Protein AF-A0A7C1YM04-F1 (afdb_monomer_lite)

Sequence (59 aa):
EESVALARDLKRRGWRFVGPTTAYAFMQAMGLVNDHHPQCHIRSEVDRLRADLERPRPR

Radius of gyration: 13.79 Å; chains: 1; bounding box: 36×20×32 Å

pLDDT: mean 95.76, std 4.37, range [72.75, 98.44]

Foldseek 3Di:
DVLQVVLVVCVVVVDPPSHSVNSVVVCCVVVVDQPPDPPDPCSVVSVVVVVVDDDDDDD

Secondary structure (DSSP, 8-state):
-HHHHHHHHHHHTT--S--HHHHHHHHHHTTSS----TT-TTHHHHHHHHHS--PPPP-

Structure (mmCIF, N/CA/C/O backbone):
data_AF-A0A7C1YM04-F1
#
_entry.id   AF-A0A7C1YM04-F1
#
loop_
_atom_site.group_PDB
_atom_site.id
_atom_site.type_symbol
_atom_site.label_atom_id
_atom_site.label_alt_id
_atom_site.label_comp_id
_atom_site.label_asym_id
_atom_site.label_entity_id
_atom_site.label_seq_id
_atom_site.pdbx_PDB_ins_code
_atom_site.Cartn_x
_atom_site.Cartn_y
_atom_site.Cartn_z
_atom_site.occupancy
_atom_site.B_iso_or_equiv
_atom_site.auth_seq_id
_atom_site.auth_comp_id
_atom_site.auth_asym_id
_atom_site.auth_atom_id
_atom_site.pdbx_PDB_model_num
ATOM 1 N N . GLU A 1 1 ? -0.155 9.111 2.434 1.00 84.88 1 GLU A N 1
ATOM 2 C CA . GLU A 1 1 ? -1.419 9.705 2.957 1.00 84.88 1 GLU A CA 1
ATOM 3 C C . GLU A 1 1 ? -2.656 8.884 2.555 1.00 84.88 1 GLU A C 1
ATOM 5 O O . GLU A 1 1 ? -3.678 8.877 3.238 1.00 84.88 1 GLU A O 1
ATOM 10 N N . GLU A 1 2 ? -2.533 8.108 1.484 1.00 94.56 2 GLU A N 1
ATOM 11 C CA . GLU A 1 2 ? -3.540 7.273 0.839 1.00 94.56 2 GLU A CA 1
ATOM 12 C C . GLU A 1 2 ? -4.027 6.124 1.724 1.00 94.56 2 GLU A C 1
ATOM 14 O O . GLU A 1 2 ? -5.228 5.888 1.812 1.00 94.56 2 GLU A O 1
ATOM 19 N N . SER A 1 3 ? -3.130 5.444 2.445 1.00 97.31 3 SER A N 1
ATOM 20 C CA . SER A 1 3 ? -3.511 4.370 3.373 1.00 97.31 3 SER A CA 1
ATOM 21 C C . SER A 1 3 ? -4.324 4.882 4.563 1.00 97.31 3 SER A C 1
ATOM 23 O O . SER A 1 3 ? -5.241 4.203 5.023 1.00 97.31 3 SER A O 1
ATOM 25 N N . VAL A 1 4 ? -4.051 6.105 5.032 1.00 98.19 4 VAL A N 1
ATOM 26 C CA . VAL A 1 4 ? -4.855 6.777 6.065 1.00 98.19 4 VAL A CA 1
ATOM 27 C C . VAL A 1 4 ? -6.239 7.117 5.514 1.00 98.19 4 VAL A C 1
ATOM 29 O O . VAL A 1 4 ? -7.244 6.850 6.177 1.00 98.19 4 VAL A O 1
ATOM 32 N N . ALA A 1 5 ? -6.309 7.660 4.294 1.00 98.12 5 ALA A N 1
ATOM 33 C CA . ALA A 1 5 ? -7.574 7.963 3.631 1.00 98.12 5 ALA A CA 1
ATOM 34 C C . ALA A 1 5 ? -8.421 6.698 3.405 1.00 98.12 5 ALA A C 1
ATOM 36 O O . ALA A 1 5 ? -9.607 6.692 3.741 1.00 98.12 5 ALA A O 1
ATOM 37 N N . LEU A 1 6 ? -7.803 5.612 2.927 1.00 97.81 6 LEU A N 1
ATOM 38 C CA . LEU A 1 6 ? -8.438 4.308 2.736 1.00 97.81 6 LEU A CA 1
ATOM 39 C C . LEU A 1 6 ? -8.933 3.727 4.065 1.00 97.81 6 LEU A C 1
ATOM 41 O O . LEU A 1 6 ? -10.102 3.366 4.179 1.00 97.81 6 LEU A O 1
ATOM 45 N N . ALA A 1 7 ? -8.082 3.696 5.095 1.00 98.38 7 ALA A N 1
ATOM 46 C CA . ALA A 1 7 ? -8.458 3.238 6.430 1.00 98.38 7 ALA A CA 1
ATOM 47 C C . ALA A 1 7 ? -9.654 4.029 6.987 1.00 98.38 7 ALA A C 1
ATOM 49 O O . ALA A 1 7 ? -10.584 3.445 7.543 1.00 98.38 7 ALA A O 1
ATOM 50 N N . ARG A 1 8 ? -9.666 5.359 6.813 1.00 98.44 8 ARG A N 1
ATOM 51 C CA . ARG A 1 8 ? -10.790 6.213 7.222 1.00 98.44 8 ARG A CA 1
ATOM 52 C C . ARG A 1 8 ? -12.064 5.861 6.459 1.00 98.44 8 ARG A C 1
AT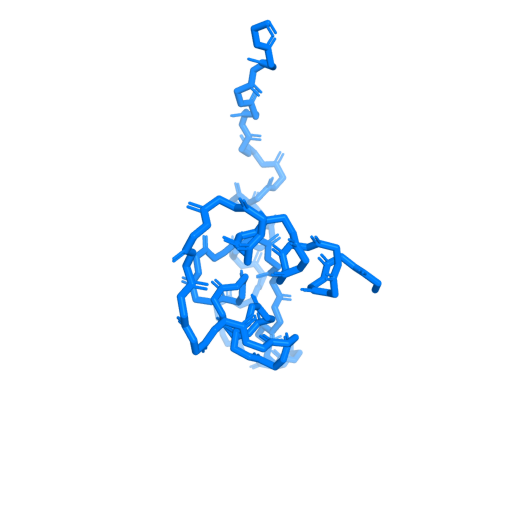OM 54 O O . ARG A 1 8 ? -13.123 5.765 7.075 1.00 98.44 8 ARG A O 1
ATOM 61 N N . ASP A 1 9 ? -11.981 5.677 5.144 1.00 98.12 9 ASP A N 1
ATOM 62 C CA . ASP A 1 9 ? -13.150 5.359 4.325 1.00 98.12 9 ASP A CA 1
ATOM 63 C C . ASP A 1 9 ? -13.745 3.990 4.671 1.00 98.12 9 ASP A C 1
ATOM 65 O O . ASP A 1 9 ? -14.947 3.883 4.908 1.00 98.12 9 ASP A O 1
ATOM 69 N N . LEU A 1 10 ? -12.902 2.966 4.813 1.00 98.12 10 LEU A N 1
ATOM 70 C CA . LEU A 1 10 ? -13.328 1.622 5.203 1.00 98.12 10 LEU A CA 1
ATOM 71 C C . LEU A 1 10 ? -13.983 1.613 6.591 1.00 98.12 10 LEU A C 1
ATOM 73 O O . LEU A 1 10 ? -15.044 1.012 6.763 1.00 98.12 10 LEU A O 1
ATOM 77 N N . LYS A 1 11 ? -13.424 2.346 7.566 1.00 98.12 11 LYS A N 1
ATOM 78 C CA . LYS A 1 11 ? -14.053 2.516 8.889 1.00 98.12 11 LYS A CA 1
ATOM 79 C C . LYS A 1 11 ? -15.430 3.172 8.791 1.00 98.12 11 LYS A C 1
ATOM 81 O O . LYS A 1 11 ? -16.364 2.695 9.429 1.00 98.12 11 LYS A O 1
ATOM 86 N N . ARG A 1 12 ? -15.589 4.222 7.971 1.00 98.38 12 ARG A N 1
ATOM 87 C CA . ARG A 1 12 ? -16.904 4.859 7.734 1.00 98.38 12 ARG A CA 1
ATOM 88 C C . ARG A 1 12 ? -17.918 3.892 7.122 1.00 98.38 12 ARG A C 1
ATOM 90 O O . ARG A 1 12 ? -19.100 4.000 7.415 1.00 98.38 12 ARG A O 1
ATOM 97 N N . ARG A 1 13 ? -17.457 2.927 6.323 1.00 98.25 13 ARG A N 1
ATOM 98 C CA . ARG A 1 13 ? -18.277 1.846 5.750 1.00 98.25 13 ARG A CA 1
ATOM 99 C C . ARG A 1 13 ? -18.525 0.677 6.716 1.00 98.25 13 ARG A C 1
ATOM 101 O O . ARG A 1 13 ? -19.080 -0.333 6.299 1.00 98.25 13 ARG A O 1
ATOM 108 N N . GLY A 1 14 ? -18.105 0.779 7.979 1.00 98.44 14 GLY A N 1
ATOM 109 C CA . GLY A 1 14 ? -18.363 -0.220 9.023 1.00 98.44 14 GLY A CA 1
ATOM 110 C C . GLY A 1 14 ? -17.290 -1.303 9.181 1.00 98.44 14 GLY A C 1
ATOM 111 O O . GLY A 1 14 ? -17.465 -2.214 9.991 1.00 98.44 14 GLY A O 1
ATOM 112 N N . TRP A 1 15 ? -16.171 -1.217 8.457 1.00 98.06 15 TRP A N 1
ATOM 113 C CA . TRP A 1 15 ? -15.086 -2.193 8.575 1.00 98.06 15 TRP A CA 1
ATOM 114 C C . TRP A 1 15 ? -14.324 -2.012 9.893 1.00 98.06 15 TRP A C 1
ATOM 116 O O . TRP A 1 15 ? -14.089 -0.893 10.357 1.00 98.06 15 TRP A O 1
ATOM 126 N N . ARG A 1 16 ? -13.897 -3.128 10.491 1.00 97.88 16 ARG A N 1
ATOM 127 C CA . ARG A 1 16 ? -13.128 -3.167 11.747 1.00 97.88 16 ARG A CA 1
ATOM 128 C C . ARG A 1 16 ? -11.705 -3.661 11.484 1.00 97.88 16 ARG A C 1
ATOM 130 O O . ARG A 1 16 ? -11.458 -4.308 10.477 1.00 97.88 16 ARG A O 1
ATOM 137 N N . PHE A 1 17 ? -10.773 -3.331 12.381 1.00 97.81 17 PHE A N 1
ATOM 138 C CA . PHE A 1 17 ? -9.350 -3.723 12.298 1.00 97.81 17 PHE A CA 1
ATOM 139 C C . PHE A 1 17 ? -8.589 -3.236 11.048 1.00 97.81 17 PHE A C 1
ATOM 141 O O . PHE A 1 17 ? -7.513 -3.726 10.730 1.00 97.81 17 PHE A O 1
ATOM 148 N N . VAL A 1 18 ? -9.101 -2.206 10.374 1.00 98.00 18 VAL A N 1
ATOM 149 C CA . VAL A 1 18 ? -8.495 -1.596 9.180 1.00 98.00 18 VAL A CA 1
ATOM 150 C C . VAL A 1 18 ? -7.736 -0.313 9.544 1.00 98.00 18 VAL A C 1
ATOM 152 O O . VAL A 1 18 ? -8.125 0.798 9.189 1.00 98.00 18 VAL A O 1
ATOM 155 N N . GLY A 1 19 ? -6.683 -0.442 10.356 1.00 98.06 19 GLY A N 1
ATOM 156 C CA . GLY A 1 19 ? -5.777 0.677 10.656 1.00 98.06 19 GLY A CA 1
ATOM 157 C C . GLY A 1 19 ? -4.937 1.090 9.434 1.00 98.06 19 GLY A C 1
ATOM 158 O O . GLY A 1 19 ? -4.865 0.323 8.475 1.00 98.06 19 GLY A O 1
ATOM 159 N N . PRO A 1 20 ? -4.267 2.262 9.446 1.00 98.12 20 PRO A N 1
ATOM 160 C CA . PRO A 1 20 ? -3.438 2.709 8.321 1.00 98.12 20 PRO A CA 1
ATOM 161 C C . PRO A 1 20 ? -2.363 1.701 7.894 1.00 98.12 20 PRO A C 1
ATOM 163 O O . PRO A 1 20 ? -2.171 1.495 6.701 1.00 98.12 20 PRO A O 1
ATOM 166 N N . THR A 1 21 ? -1.718 1.014 8.842 1.00 97.94 21 THR A N 1
ATOM 167 C CA . THR A 1 21 ? -0.734 -0.041 8.542 1.00 97.94 21 THR A CA 1
ATOM 168 C C . THR A 1 21 ? -1.373 -1.219 7.811 1.00 97.94 21 THR A C 1
ATOM 170 O O . THR A 1 21 ? -0.867 -1.649 6.781 1.00 97.94 21 THR A O 1
ATOM 173 N N . THR A 1 22 ? -2.522 -1.702 8.291 1.00 98.19 22 THR A N 1
ATOM 174 C CA . THR A 1 22 ? -3.281 -2.777 7.633 1.00 98.19 22 THR A CA 1
ATOM 175 C C . THR A 1 22 ? -3.741 -2.359 6.239 1.00 98.19 22 THR A C 1
ATOM 177 O O . THR A 1 22 ? -3.642 -3.139 5.299 1.00 98.19 22 THR A O 1
ATOM 180 N N . ALA A 1 23 ? -4.205 -1.117 6.085 1.00 98.25 23 ALA A N 1
ATOM 181 C CA . ALA A 1 23 ? -4.609 -0.571 4.795 1.00 98.25 23 ALA A CA 1
ATOM 182 C C . ALA A 1 23 ? -3.423 -0.466 3.822 1.00 98.25 23 ALA A C 1
ATOM 184 O O . ALA A 1 23 ? -3.576 -0.790 2.649 1.00 98.25 23 ALA A O 1
ATOM 185 N N . TYR A 1 24 ? -2.238 -0.074 4.296 1.00 98.19 24 TYR A N 1
ATOM 186 C CA . TYR A 1 24 ? -1.033 -0.040 3.468 1.00 98.19 24 TYR A CA 1
ATOM 187 C C . TYR A 1 24 ? -0.580 -1.443 3.049 1.00 98.19 24 TYR A C 1
ATOM 189 O O . TYR A 1 24 ? -0.353 -1.684 1.868 1.00 98.19 24 TYR A O 1
ATOM 197 N N . ALA A 1 25 ? -0.543 -2.395 3.984 1.00 98.19 25 ALA A N 1
ATOM 198 C CA . ALA A 1 25 ? -0.230 -3.791 3.679 1.00 98.19 25 ALA A CA 1
ATOM 199 C C . ALA A 1 25 ? -1.222 -4.389 2.664 1.00 98.19 25 ALA A C 1
ATOM 201 O O . ALA A 1 25 ? -0.823 -5.082 1.732 1.00 98.19 25 ALA A O 1
ATOM 202 N N . PHE A 1 26 ? -2.512 -4.062 2.789 1.00 98.00 26 PHE A N 1
ATOM 203 C CA . PHE A 1 26 ? -3.524 -4.424 1.798 1.00 98.00 26 PHE A CA 1
ATOM 204 C C . PHE A 1 26 ? -3.230 -3.806 0.423 1.00 98.00 26 PHE A C 1
ATOM 206 O O . PHE A 1 26 ? -3.303 -4.501 -0.587 1.00 98.00 26 PHE A O 1
ATOM 213 N N . MET A 1 27 ? -2.852 -2.525 0.366 1.00 97.31 27 MET A N 1
ATOM 214 C CA . MET A 1 27 ? -2.468 -1.874 -0.890 1.00 97.31 27 MET A CA 1
ATOM 215 C C . MET A 1 27 ? -1.261 -2.551 -1.550 1.00 97.31 27 MET A C 1
ATOM 217 O O . MET A 1 27 ? -1.244 -2.673 -2.773 1.00 97.31 27 MET A O 1
ATOM 221 N N . GLN A 1 28 ? -0.281 -3.009 -0.767 1.00 97.06 28 GLN A N 1
ATOM 222 C CA . GLN A 1 28 ? 0.858 -3.776 -1.277 1.00 97.06 28 GLN A CA 1
ATOM 223 C C . GLN A 1 28 ? 0.408 -5.139 -1.823 1.00 97.06 28 GLN A C 1
ATOM 225 O O . GLN A 1 28 ? 0.696 -5.466 -2.971 1.00 97.06 28 GLN A O 1
ATOM 230 N N . ALA A 1 29 ? -0.359 -5.905 -1.042 1.00 97.06 29 ALA A N 1
ATOM 231 C CA . ALA A 1 29 ? -0.804 -7.251 -1.411 1.00 97.06 29 ALA A CA 1
ATOM 232 C C . ALA A 1 29 ? -1.709 -7.279 -2.655 1.00 97.06 29 ALA A C 1
ATO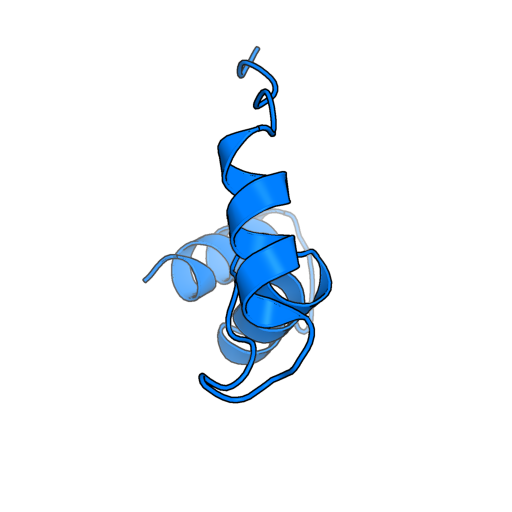M 234 O O . ALA A 1 29 ? -1.623 -8.195 -3.467 1.00 97.06 29 ALA A O 1
ATOM 235 N N . MET A 1 30 ? -2.558 -6.263 -2.819 1.00 95.25 30 MET A N 1
ATOM 236 C CA . MET A 1 30 ? -3.458 -6.141 -3.970 1.00 95.25 30 MET A CA 1
ATOM 237 C C . MET A 1 30 ? -2.799 -5.496 -5.194 1.00 95.25 30 MET A C 1
ATOM 239 O O . MET A 1 30 ? -3.473 -5.268 -6.197 1.00 95.25 30 MET A O 1
ATOM 243 N N . GLY A 1 31 ? -1.512 -5.142 -5.114 1.00 93.69 31 GLY A N 1
ATOM 244 C CA . GLY A 1 31 ? -0.813 -4.468 -6.201 1.00 93.69 31 GLY A CA 1
ATOM 245 C C . GLY A 1 31 ? -1.362 -3.070 -6.487 1.00 93.69 31 GLY A C 1
ATOM 246 O O . GLY A 1 31 ? -1.297 -2.603 -7.617 1.00 93.69 31 GLY A O 1
ATOM 247 N N . LEU A 1 32 ? -1.913 -2.364 -5.495 1.00 93.44 32 LEU A N 1
ATOM 248 C CA . LEU A 1 32 ? -2.230 -0.936 -5.631 1.00 93.44 32 LEU A CA 1
ATOM 249 C C . LEU A 1 32 ? -0.937 -0.103 -5.616 1.00 93.44 32 LEU A C 1
ATOM 251 O O . LEU A 1 32 ? -0.821 0.879 -6.355 1.00 93.44 32 LEU A O 1
ATOM 255 N N . VAL A 1 33 ? 0.071 -0.567 -4.875 1.00 94.81 33 VAL A N 1
ATOM 256 C CA . VAL A 1 33 ? 1.450 -0.052 -4.880 1.00 94.81 33 VAL A CA 1
ATOM 257 C C . VAL A 1 33 ? 2.429 -1.159 -5.281 1.00 94.81 33 VAL A C 1
ATOM 259 O O . VAL A 1 33 ? 2.161 -2.332 -5.034 1.00 94.81 33 VAL A O 1
ATOM 262 N N . ASN A 1 34 ? 3.550 -0.792 -5.908 1.00 97.00 34 ASN A N 1
ATOM 263 C CA . ASN A 1 34 ? 4.644 -1.720 -6.207 1.00 97.00 34 ASN A CA 1
ATOM 264 C C . ASN A 1 34 ? 5.838 -1.428 -5.293 1.00 97.00 34 ASN A C 1
ATOM 266 O O . ASN A 1 34 ? 6.766 -0.711 -5.663 1.00 97.00 34 ASN A O 1
ATOM 270 N N . ASP A 1 35 ? 5.789 -2.007 -4.099 1.00 96.75 35 ASP A N 1
ATOM 271 C CA . ASP A 1 35 ? 6.808 -1.841 -3.058 1.00 96.75 35 ASP A CA 1
ATOM 272 C C . ASP A 1 35 ? 7.775 -3.025 -2.978 1.00 96.75 35 ASP A C 1
ATOM 274 O O . ASP A 1 35 ? 8.440 -3.243 -1.962 1.00 96.75 35 ASP A O 1
ATOM 278 N N . HIS A 1 36 ? 7.878 -3.818 -4.046 1.00 97.75 36 HIS A N 1
ATOM 279 C CA . HIS A 1 36 ? 8.938 -4.810 -4.122 1.00 97.75 36 HIS A CA 1
ATOM 280 C C . HIS A 1 36 ? 10.303 -4.138 -3.913 1.00 97.75 36 HIS A C 1
ATOM 282 O O . HIS A 1 36 ? 10.569 -3.051 -4.435 1.00 97.75 36 HIS A O 1
ATOM 288 N N . HIS A 1 37 ? 11.181 -4.805 -3.154 1.00 97.50 37 HIS A N 1
ATOM 289 C CA . HIS A 1 37 ? 12.542 -4.326 -2.916 1.00 97.50 37 HIS A CA 1
ATOM 290 C C . HIS A 1 37 ? 13.230 -3.985 -4.250 1.00 97.50 37 HIS A C 1
ATOM 292 O O . HIS A 1 37 ? 13.012 -4.707 -5.226 1.00 97.50 37 HIS A O 1
ATOM 298 N N . PRO A 1 38 ? 14.101 -2.960 -4.329 1.00 96.38 38 PRO A N 1
ATOM 299 C CA . PRO A 1 38 ? 14.695 -2.552 -5.599 1.00 96.38 38 PRO A CA 1
ATOM 300 C C . PRO A 1 38 ? 15.425 -3.643 -6.382 1.00 96.38 38 PRO A C 1
ATOM 302 O O . PRO A 1 38 ? 15.461 -3.587 -7.604 1.00 96.38 38 PRO A O 1
ATOM 305 N N . GLN A 1 39 ? 15.959 -4.641 -5.680 1.00 97.38 39 GLN A N 1
ATOM 306 C CA . GLN A 1 39 ? 16.654 -5.798 -6.258 1.00 97.38 39 GLN A CA 1
ATOM 307 C C . GLN A 1 39 ? 15.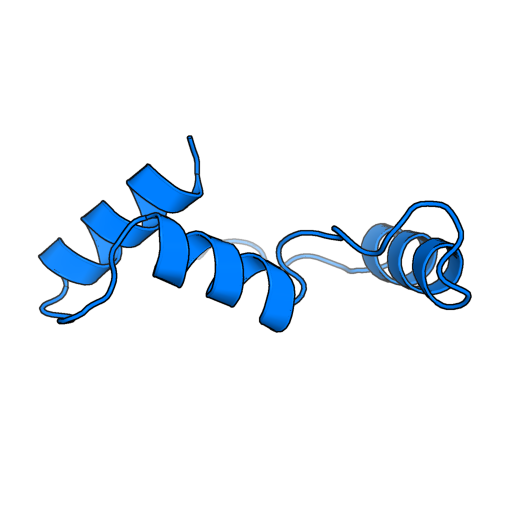769 -7.055 -6.366 1.00 97.38 39 GLN A C 1
ATOM 309 O O . GLN A 1 39 ? 16.265 -8.149 -6.617 1.00 97.38 39 GLN A O 1
ATOM 314 N N . CYS A 1 40 ? 14.463 -6.941 -6.126 1.00 98.12 40 CYS A N 1
ATOM 315 C CA . CYS A 1 40 ? 13.539 -8.059 -6.261 1.00 98.12 40 CYS A CA 1
ATOM 316 C C . CYS A 1 40 ? 13.365 -8.415 -7.743 1.00 98.12 40 CYS A C 1
ATOM 318 O O . CYS A 1 40 ? 13.033 -7.552 -8.553 1.00 98.12 40 CYS A O 1
ATOM 320 N N . HIS A 1 41 ? 13.537 -9.694 -8.080 1.00 97.94 41 HIS A N 1
ATOM 321 C CA . HIS A 1 41 ? 13.517 -10.194 -9.460 1.00 97.94 41 HIS A CA 1
ATOM 322 C C . HIS A 1 41 ? 12.217 -9.892 -10.226 1.00 97.94 41 HIS A C 1
ATOM 324 O O . HIS A 1 41 ? 12.241 -9.843 -11.450 1.00 97.94 41 HIS A O 1
ATOM 330 N N . ILE A 1 42 ? 11.095 -9.687 -9.526 1.00 97.44 42 ILE A N 1
ATOM 331 C CA . ILE A 1 42 ? 9.792 -9.421 -10.148 1.00 97.44 42 ILE A CA 1
ATOM 332 C C . ILE A 1 42 ? 9.480 -7.924 -10.288 1.00 97.44 42 ILE A C 1
ATOM 334 O O . ILE A 1 42 ? 8.544 -7.566 -10.994 1.00 97.44 42 ILE A O 1
ATOM 338 N N . ARG A 1 43 ? 10.238 -7.028 -9.634 1.00 97.81 43 ARG A N 1
ATOM 339 C CA . ARG A 1 43 ? 9.874 -5.602 -9.524 1.00 97.81 43 ARG A CA 1
ATOM 340 C C . ARG A 1 43 ? 9.702 -4.938 -10.891 1.00 97.81 43 ARG A C 1
ATOM 342 O O . ARG A 1 43 ? 8.686 -4.285 -11.112 1.00 97.81 43 ARG A O 1
ATOM 349 N N . SER A 1 44 ? 10.671 -5.137 -11.785 1.00 97.38 44 SER A N 1
ATOM 350 C CA . SER A 1 44 ? 10.672 -4.570 -13.139 1.00 97.38 44 SER A CA 1
ATOM 351 C C . SER A 1 44 ? 9.517 -5.091 -13.990 1.00 97.38 44 SER A C 1
ATOM 353 O O . SER A 1 44 ? 8.904 -4.331 -14.735 1.00 97.38 44 SER A O 1
ATOM 355 N N . GLU A 1 45 ? 9.191 -6.375 -13.854 1.00 97.19 45 GLU A N 1
ATOM 356 C CA . GLU A 1 45 ? 8.072 -6.982 -14.567 1.00 97.19 45 GLU A CA 1
ATOM 357 C C . GLU A 1 45 ? 6.730 -6.434 -14.067 1.00 97.19 45 GLU A C 1
ATOM 359 O O . GLU A 1 45 ? 5.870 -6.080 -14.871 1.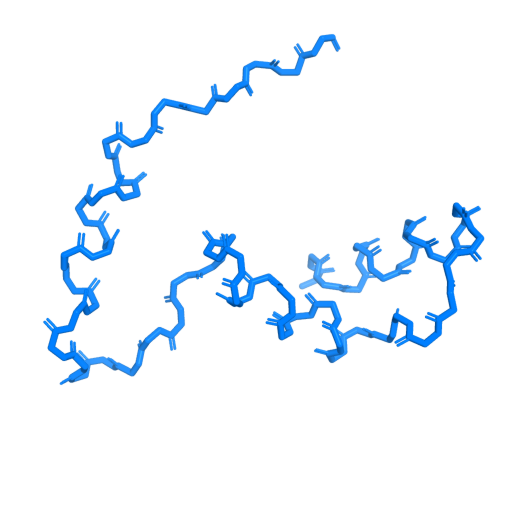00 97.19 45 GLU A O 1
ATOM 364 N N . VAL A 1 46 ? 6.565 -6.269 -12.749 1.00 96.75 46 VAL A N 1
ATOM 365 C CA . VAL A 1 46 ? 5.370 -5.628 -12.180 1.00 96.75 46 VAL A CA 1
ATOM 366 C C . VAL A 1 46 ? 5.240 -4.180 -12.654 1.00 96.75 46 VAL A C 1
ATOM 368 O O . VAL A 1 46 ? 4.135 -3.763 -12.994 1.00 96.75 46 VAL A O 1
ATOM 371 N N . ASP A 1 47 ? 6.330 -3.410 -12.715 1.00 96.19 47 ASP A N 1
ATOM 372 C CA . ASP A 1 47 ? 6.290 -2.030 -13.220 1.00 96.19 47 ASP A CA 1
ATOM 373 C C . ASP A 1 47 ? 5.801 -1.966 -14.672 1.00 96.19 47 ASP A C 1
ATOM 375 O O . ASP A 1 47 ? 4.945 -1.138 -14.992 1.00 96.19 47 ASP A O 1
ATOM 379 N N . ARG A 1 48 ? 6.270 -2.883 -15.527 1.00 96.50 48 ARG A N 1
ATOM 380 C CA . ARG A 1 48 ? 5.811 -3.007 -16.917 1.00 96.50 48 ARG A CA 1
ATOM 381 C C . ARG A 1 48 ? 4.319 -3.330 -16.992 1.00 96.50 48 ARG A C 1
ATOM 383 O O . ARG A 1 48 ? 3.562 -2.588 -17.610 1.00 96.50 48 ARG A O 1
ATOM 390 N N . LEU A 1 49 ? 3.876 -4.372 -16.288 1.00 95.31 49 LEU A N 1
ATOM 391 C CA . LEU A 1 49 ? 2.465 -4.776 -16.261 1.00 95.31 49 LEU A CA 1
ATOM 392 C C . LEU A 1 49 ? 1.544 -3.664 -15.737 1.00 95.31 49 LEU A C 1
ATOM 394 O O . LEU A 1 49 ? 0.418 -3.517 -16.203 1.00 95.31 49 LEU A O 1
ATOM 398 N N . ARG A 1 50 ? 2.009 -2.867 -14.769 1.00 94.06 50 ARG A N 1
ATOM 399 C CA . ARG A 1 50 ? 1.260 -1.719 -14.236 1.00 94.06 50 ARG A CA 1
ATOM 400 C C . ARG A 1 50 ? 1.161 -0.563 -15.222 1.00 94.06 50 ARG A C 1
ATOM 402 O O . ARG A 1 50 ? 0.154 0.141 -15.185 1.00 94.06 50 ARG A O 1
ATOM 409 N N . ALA A 1 51 ? 2.190 -0.335 -16.038 1.00 94.31 51 ALA A N 1
ATOM 410 C CA . ALA A 1 51 ? 2.168 0.687 -17.081 1.00 94.31 51 ALA A CA 1
ATOM 411 C C . ALA A 1 51 ? 1.161 0.331 -18.186 1.00 94.31 51 ALA A C 1
ATOM 413 O O . ALA A 1 51 ? 0.445 1.210 -18.661 1.00 94.31 51 ALA A O 1
ATOM 414 N N . ASP A 1 52 ? 1.055 -0.959 -18.507 1.00 95.31 52 ASP A N 1
ATOM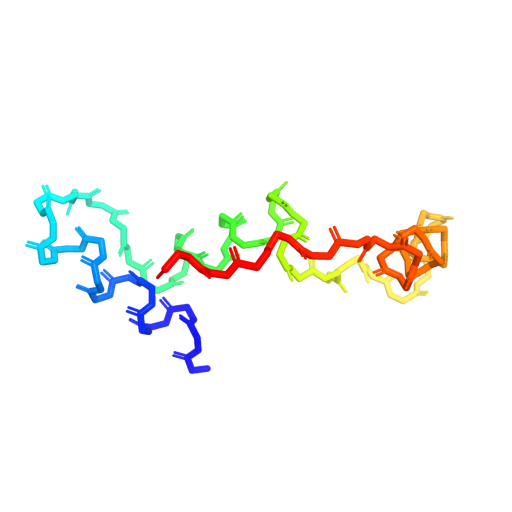 415 C CA . ASP A 1 52 ? 0.139 -1.486 -19.523 1.00 95.31 52 ASP A CA 1
ATOM 416 C C . ASP A 1 52 ? -1.303 -1.676 -19.000 1.00 95.31 52 ASP A C 1
ATOM 418 O O . ASP A 1 52 ? -2.222 -1.963 -19.768 1.00 95.31 52 ASP A O 1
ATOM 422 N N . LEU A 1 53 ? -1.531 -1.527 -17.688 1.00 92.25 53 LEU A N 1
ATOM 423 C CA . LEU A 1 53 ? -2.839 -1.742 -17.072 1.00 92.25 53 LEU A CA 1
ATOM 424 C C . LEU A 1 53 ? -3.820 -0.611 -17.411 1.00 92.25 53 LEU A C 1
ATOM 426 O O . LEU A 1 53 ? -3.761 0.490 -16.851 1.00 92.25 53 LEU A O 1
ATOM 430 N N . GLU A 1 54 ? -4.822 -0.927 -18.228 1.00 93.69 54 GLU A N 1
ATOM 431 C CA . GLU A 1 54 ? -5.976 -0.055 -18.435 1.00 93.69 54 GLU A CA 1
ATOM 432 C C . GLU A 1 54 ? -6.828 0.038 -17.162 1.00 93.69 54 GLU A C 1
ATOM 434 O O . GLU A 1 54 ? -7.434 -0.932 -16.699 1.00 93.69 54 GLU A O 1
ATOM 439 N N . ARG A 1 55 ? -6.888 1.235 -16.567 1.00 89.31 55 ARG A N 1
ATOM 440 C CA . ARG A 1 55 ? -7.658 1.450 -15.339 1.00 89.31 55 ARG A CA 1
ATOM 441 C C . ARG A 1 55 ? -9.157 1.540 -15.636 1.00 89.31 55 ARG A C 1
ATOM 443 O O . ARG A 1 55 ? -9.550 2.287 -16.536 1.00 89.31 55 ARG A O 1
ATOM 450 N N . PRO A 1 56 ? -10.013 0.881 -14.832 1.00 88.94 56 PRO A N 1
ATOM 451 C CA . PRO A 1 56 ? -11.451 1.071 -14.924 1.00 88.94 56 PRO A CA 1
ATOM 452 C C . PRO A 1 56 ? -11.797 2.547 -14.730 1.00 88.94 56 PRO A C 1
ATOM 454 O O . PRO A 1 56 ? -11.353 3.181 -13.768 1.00 88.94 56 PRO A O 1
ATOM 457 N N . ARG A 1 57 ? -12.604 3.097 -15.637 1.00 89.25 57 ARG A N 1
ATOM 458 C CA . ARG A 1 57 ? -13.129 4.451 -15.471 1.00 89.25 57 ARG A CA 1
ATOM 459 C C . ARG A 1 57 ? -14.144 4.451 -14.323 1.00 89.25 57 ARG A C 1
ATOM 461 O O . ARG A 1 57 ? -14.979 3.541 -14.27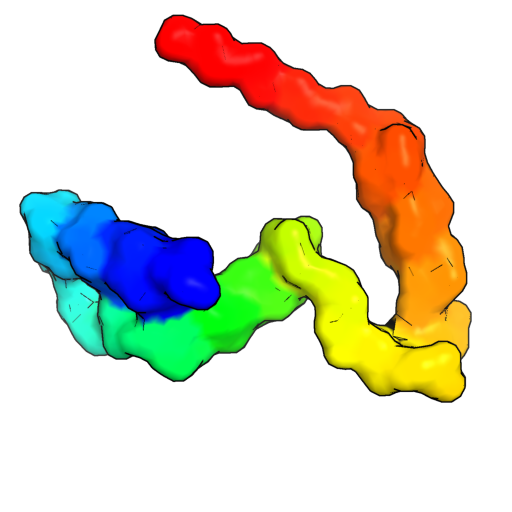6 1.00 89.25 57 ARG A O 1
ATOM 468 N N . PRO A 1 58 ? -14.079 5.420 -13.392 1.00 84.00 58 PRO A N 1
ATOM 469 C CA . PRO A 1 58 ? -15.126 5.568 -12.392 1.00 84.00 58 PRO A CA 1
ATOM 470 C C . PRO A 1 58 ? -16.471 5.779 -13.099 1.00 84.00 58 PRO A C 1
ATOM 472 O O . PRO A 1 58 ? -16.522 6.411 -14.157 1.00 84.00 58 PRO A O 1
ATOM 475 N N . ARG A 1 59 ? -17.528 5.187 -12.537 1.00 72.75 59 ARG A N 1
ATOM 476 C CA . ARG A 1 59 ? -18.908 5.454 -12.956 1.00 72.75 59 ARG A CA 1
ATOM 477 C C . ARG A 1 59 ? -19.352 6.827 -12.480 1.00 72.75 59 ARG A C 1
ATOM 479 O O . ARG A 1 59 ? -18.920 7.211 -11.370 1.00 72.75 59 ARG A O 1
#